Protein AF-A0A4Q2YEX8-F1 (afdb_monomer_lite)

Sequence (86 aa):
MAMLRNLSGALLVFFLFPVTLWTVGAIWFDGPLPGVGNGLLAVFWVILLAFAITRSKKLRLRFAGWLLMFLAVLVPWLFKKPGLID

pLDDT: mean 84.71, std 11.2, range [45.5, 95.5]

Secondary structure (DSSP, 8-state):
-HHHHHHHHHHHHHHHHHHHHHHHHHHHHH-SSTTHHHHHHHHHHHHHHHHHHHH-SSHHHHHHHHHHHHHHHHHHHHTS-S----

Foldseek 3Di:
DVVVVVVVVVVVCVVLVVLLVVLLVCLQPVNPDPDVVSVVVSVVLVVQLCVQLVVDPDPVSNVVSSVVSSCVRVVVVVVPDPDPPD

Radius of gyration: 15.21 Å; chains: 1; bounding box: 33×23×45 Å

Structure (mmCIF, N/CA/C/O backbone):
data_AF-A0A4Q2YEX8-F1
#
_entry.id   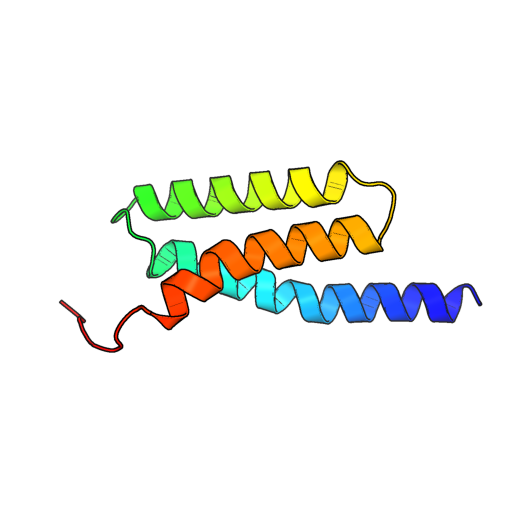AF-A0A4Q2YEX8-F1
#
loop_
_atom_site.group_PDB
_atom_site.id
_atom_site.type_symbol
_atom_site.label_atom_id
_atom_site.label_alt_id
_atom_site.label_comp_id
_atom_site.label_asym_id
_atom_site.label_entity_id
_atom_site.label_seq_id
_atom_site.pdbx_PDB_ins_code
_atom_site.Cartn_x
_atom_site.Cartn_y
_atom_site.Cartn_z
_atom_site.occupancy
_atom_site.B_iso_or_equiv
_atom_site.auth_seq_id
_atom_site.auth_comp_id
_atom_site.auth_asym_id
_atom_site.auth_atom_id
_atom_site.pdbx_PDB_model_num
ATOM 1 N N . MET A 1 1 ? -14.521 -8.271 26.525 1.00 59.53 1 MET A N 1
ATOM 2 C CA . MET A 1 1 ? -14.646 -7.953 25.076 1.00 59.53 1 MET A CA 1
ATOM 3 C C . MET A 1 1 ? -13.612 -6.946 24.550 1.00 59.53 1 MET A C 1
ATOM 5 O O . MET A 1 1 ? -13.234 -7.071 23.392 1.00 59.53 1 MET A O 1
ATOM 9 N N . ALA A 1 2 ? -13.109 -5.985 25.343 1.00 62.59 2 ALA A N 1
ATOM 10 C CA . ALA A 1 2 ? -12.116 -5.002 24.871 1.00 62.59 2 ALA A CA 1
ATOM 11 C C . ALA A 1 2 ? -10.762 -5.619 24.445 1.00 62.59 2 ALA A C 1
ATOM 13 O O . ALA A 1 2 ? -10.230 -5.264 23.397 1.00 62.59 2 ALA A O 1
ATOM 14 N N . MET A 1 3 ? -10.251 -6.598 25.201 1.00 72.44 3 MET A N 1
ATOM 15 C CA . MET A 1 3 ? -8.986 -7.288 24.900 1.00 72.44 3 MET A CA 1
ATOM 16 C C . MET A 1 3 ? -9.032 -8.063 23.573 1.00 72.44 3 MET A C 1
ATOM 18 O O . MET A 1 3 ? -8.120 -7.940 22.764 1.00 72.44 3 MET A O 1
ATOM 22 N N . LEU A 1 4 ? -10.137 -8.771 23.299 1.00 70.75 4 LEU A N 1
ATOM 23 C CA . LEU A 1 4 ? -10.345 -9.507 22.043 1.00 70.75 4 LEU A CA 1
ATOM 24 C C . LEU A 1 4 ? -10.353 -8.567 20.823 1.00 70.75 4 LEU A C 1
ATOM 26 O O . LEU A 1 4 ? -9.785 -8.877 19.778 1.00 70.75 4 LEU A O 1
ATOM 30 N N . ARG A 1 5 ? -10.952 -7.377 20.977 1.00 69.00 5 ARG A N 1
ATOM 31 C CA . ARG A 1 5 ? -10.988 -6.344 19.935 1.00 69.00 5 ARG A CA 1
ATOM 32 C C . ARG A 1 5 ? -9.594 -5.772 19.655 1.00 69.00 5 ARG A C 1
ATOM 34 O O . ARG A 1 5 ? -9.234 -5.609 18.493 1.00 69.00 5 ARG A O 1
ATOM 41 N N . ASN A 1 6 ? -8.794 -5.531 20.693 1.00 74.94 6 ASN A N 1
ATOM 42 C CA . ASN A 1 6 ? -7.419 -5.045 20.546 1.00 74.94 6 ASN A CA 1
ATOM 43 C C . ASN A 1 6 ? -6.505 -6.097 19.901 1.00 74.94 6 ASN A C 1
ATOM 45 O O . ASN A 1 6 ? -5.723 -5.758 19.016 1.00 74.94 6 ASN A O 1
ATOM 49 N N . LEU A 1 7 ? -6.669 -7.370 20.272 1.00 78.88 7 LEU A N 1
ATOM 50 C CA . LEU A 1 7 ? -5.930 -8.484 19.676 1.00 78.88 7 LEU A CA 1
ATOM 51 C C . LEU A 1 7 ? -6.237 -8.619 18.178 1.00 78.88 7 LEU A C 1
ATOM 53 O O . LEU A 1 7 ? -5.328 -8.727 17.363 1.00 78.88 7 LEU A O 1
ATOM 57 N N . SER A 1 8 ? -7.521 -8.533 17.808 1.00 76.00 8 SER A N 1
ATOM 58 C CA . SER A 1 8 ? -7.945 -8.585 16.405 1.00 76.00 8 SER A CA 1
ATOM 59 C C . SER A 1 8 ? -7.390 -7.421 15.578 1.00 76.00 8 SER A C 1
ATOM 61 O O . SER A 1 8 ? -6.988 -7.620 14.437 1.00 76.00 8 SER A O 1
ATOM 63 N N . GLY A 1 9 ? -7.299 -6.220 16.161 1.00 75.69 9 GLY A N 1
ATOM 64 C CA . GLY A 1 9 ? -6.671 -5.067 15.518 1.00 75.69 9 GLY A CA 1
ATOM 65 C C . GLY A 1 9 ? -5.165 -5.246 15.327 1.00 75.69 9 GLY A C 1
ATOM 66 O O . GLY A 1 9 ? -4.661 -4.986 14.239 1.00 75.69 9 GLY A O 1
ATOM 67 N N . ALA A 1 10 ? -4.458 -5.729 16.351 1.00 79.00 10 ALA A N 1
ATOM 68 C CA . ALA A 1 10 ? -3.017 -5.969 16.289 1.00 79.00 10 ALA A CA 1
ATOM 69 C C . ALA A 1 10 ? -2.655 -7.050 15.262 1.00 79.00 10 ALA A C 1
ATOM 71 O O . ALA A 1 10 ? -1.753 -6.842 14.458 1.00 79.00 10 ALA A O 1
ATOM 72 N N . LEU A 1 11 ? -3.402 -8.159 15.232 1.00 81.50 11 LEU A N 1
ATOM 73 C CA . LEU A 1 11 ? -3.233 -9.209 14.226 1.00 81.50 11 LEU A CA 1
ATOM 74 C C . LEU A 1 11 ? -3.481 -8.671 12.817 1.00 81.50 11 LEU A C 1
ATOM 76 O O . LEU A 1 11 ? -2.701 -8.924 11.908 1.00 81.50 11 LEU A O 1
ATOM 80 N N . LEU A 1 12 ? -4.537 -7.880 12.638 1.00 82.38 12 LEU A N 1
ATOM 81 C CA . LEU A 1 12 ? -4.856 -7.295 11.342 1.00 82.38 12 LEU A CA 1
ATOM 82 C C . LEU A 1 12 ? -3.740 -6.349 10.873 1.00 82.38 12 LEU A C 1
ATOM 84 O O . LEU A 1 12 ? -3.315 -6.445 9.729 1.00 82.38 12 LEU A O 1
ATOM 88 N N . VAL A 1 13 ? -3.191 -5.503 11.749 1.00 82.69 13 VAL A N 1
ATOM 89 C CA . VAL A 1 13 ? -2.017 -4.671 11.424 1.00 82.69 13 VAL A CA 1
ATOM 90 C C . VAL A 1 13 ? -0.795 -5.532 11.101 1.00 82.69 13 VAL A C 1
ATOM 92 O O . VAL A 1 13 ? -0.127 -5.273 10.104 1.00 82.69 13 VAL A O 1
ATOM 95 N N . PHE A 1 14 ? -0.536 -6.574 11.892 1.00 83.00 14 PHE A N 1
ATOM 96 C CA . PHE A 1 14 ? 0.580 -7.496 11.689 1.00 83.00 14 PHE A CA 1
ATOM 97 C C . PHE A 1 14 ? 0.537 -8.180 10.317 1.00 83.00 14 PHE A C 1
ATOM 99 O O . PHE A 1 14 ? 1.578 -8.333 9.692 1.00 83.00 14 PHE A O 1
ATOM 106 N N . PHE A 1 15 ? -0.650 -8.533 9.813 1.00 84.75 15 PHE A N 1
ATOM 107 C CA . PHE A 1 15 ? -0.809 -9.109 8.473 1.00 84.75 15 PHE A CA 1
ATOM 108 C C . PHE A 1 15 ? -0.825 -8.063 7.352 1.00 84.75 15 PHE A C 1
ATOM 110 O O . PHE A 1 15 ? -0.268 -8.303 6.284 1.00 84.75 15 PHE A O 1
ATOM 117 N N . LEU A 1 16 ? -1.442 -6.898 7.564 1.00 87.81 16 LEU A N 1
ATOM 118 C CA . LEU A 1 16 ? -1.532 -5.864 6.526 1.00 87.81 16 LEU A CA 1
ATOM 119 C C . LEU A 1 16 ? -0.201 -5.154 6.275 1.00 87.81 16 LEU A C 1
ATOM 121 O O . LEU A 1 16 ? 0.070 -4.726 5.152 1.00 87.81 16 LEU A O 1
ATOM 125 N N . PHE A 1 17 ? 0.625 -5.014 7.307 1.00 89.31 17 PHE A N 1
ATOM 126 C CA . PHE A 1 17 ? 1.917 -4.349 7.216 1.00 89.31 17 PHE A CA 1
ATOM 127 C C . PHE A 1 17 ? 2.868 -4.991 6.187 1.00 89.31 17 PHE A C 1
ATOM 129 O O . PHE A 1 17 ? 3.281 -4.277 5.270 1.00 89.31 17 PHE A O 1
ATOM 136 N N . PRO A 1 18 ? 3.174 -6.305 6.236 1.00 91.69 18 PRO A N 1
ATOM 137 C CA . PRO A 1 18 ? 4.053 -6.936 5.253 1.00 91.69 18 PRO A CA 1
ATOM 138 C C . PRO A 1 18 ? 3.487 -6.866 3.833 1.00 91.69 18 PRO A C 1
ATOM 140 O O . PRO A 1 18 ? 4.243 -6.645 2.893 1.00 91.69 18 PRO A O 1
ATOM 143 N N . VAL A 1 19 ? 2.164 -6.968 3.658 1.00 92.88 19 VAL A N 1
ATOM 144 C CA . 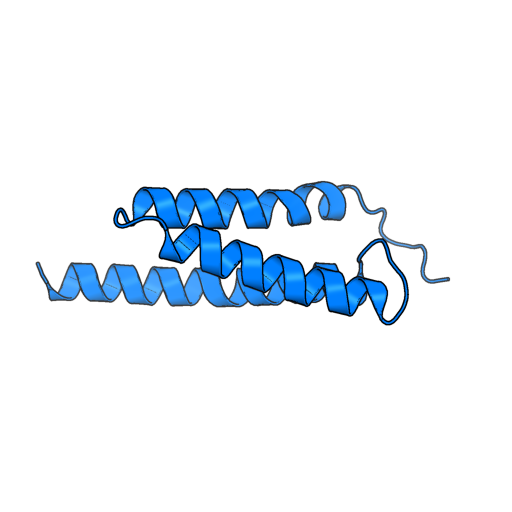VAL A 1 19 ? 1.552 -6.830 2.327 1.00 92.88 19 VAL A CA 1
ATOM 145 C C . VAL A 1 19 ? 1.675 -5.396 1.804 1.00 92.88 19 VAL A C 1
ATOM 147 O O . VAL A 1 19 ? 1.957 -5.183 0.627 1.00 92.88 19 VAL A O 1
ATOM 150 N N . 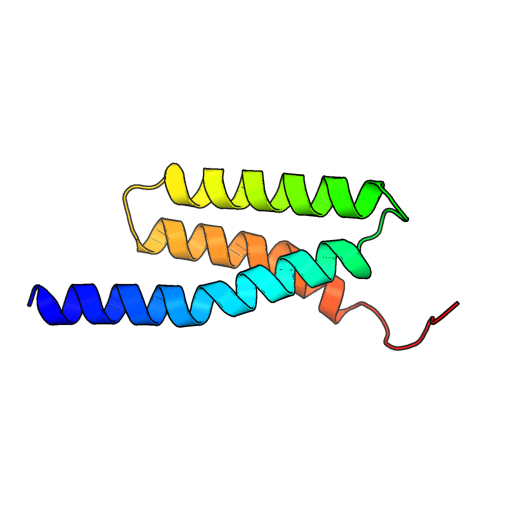THR A 1 20 ? 1.539 -4.398 2.678 1.00 93.62 20 THR A N 1
ATOM 151 C CA . THR A 1 20 ? 1.754 -2.989 2.315 1.00 93.62 20 THR A CA 1
ATOM 152 C C . THR A 1 20 ? 3.204 -2.753 1.895 1.00 93.62 20 THR A C 1
ATOM 154 O O . THR A 1 20 ? 3.439 -2.138 0.859 1.00 93.62 20 THR A O 1
ATOM 157 N N . LEU A 1 21 ? 4.174 -3.293 2.643 1.00 93.25 21 LEU A N 1
ATOM 158 C CA . LEU A 1 21 ? 5.592 -3.218 2.282 1.00 93.25 21 LEU A CA 1
ATOM 159 C C . LEU A 1 21 ? 5.878 -3.886 0.937 1.00 93.25 21 LEU A C 1
ATOM 161 O O . LEU A 1 21 ? 6.556 -3.296 0.098 1.00 93.25 21 LEU A O 1
ATOM 165 N N . TRP A 1 22 ? 5.325 -5.078 0.710 1.00 94.69 22 TRP A N 1
ATOM 166 C CA . TRP A 1 22 ? 5.452 -5.766 -0.571 1.00 94.69 22 TRP A CA 1
ATOM 167 C C . TRP A 1 22 ? 4.893 -4.922 -1.718 1.00 94.69 22 TRP A C 1
ATOM 169 O O . TRP A 1 22 ? 5.543 -4.774 -2.744 1.00 94.69 22 TRP A O 1
ATOM 179 N N . THR A 1 23 ? 3.729 -4.300 -1.518 1.00 93.94 23 THR A N 1
ATOM 180 C CA . THR A 1 23 ? 3.077 -3.458 -2.531 1.00 93.94 23 THR A CA 1
ATOM 181 C C . THR A 1 23 ? 3.930 -2.246 -2.887 1.00 93.94 23 THR A C 1
ATOM 183 O O . THR A 1 23 ? 4.116 -1.940 -4.060 1.00 93.94 23 THR A O 1
ATOM 186 N N . VAL A 1 24 ? 4.500 -1.580 -1.881 1.00 93.88 24 VAL A N 1
ATOM 187 C CA . VAL A 1 24 ? 5.428 -0.460 -2.088 1.00 93.88 24 VAL A CA 1
ATOM 188 C C . VAL A 1 24 ? 6.670 -0.920 -2.851 1.00 93.88 24 VAL A C 1
ATOM 190 O O . VAL A 1 24 ? 7.077 -0.252 -3.798 1.00 93.88 24 VAL A O 1
ATOM 193 N N . GLY A 1 25 ? 7.236 -2.075 -2.488 1.00 90.69 25 GLY A N 1
ATOM 194 C CA . GLY A 1 25 ? 8.360 -2.678 -3.206 1.00 90.69 25 GLY A CA 1
ATOM 195 C C . GLY A 1 25 ? 8.026 -2.985 -4.667 1.00 90.69 25 GLY A C 1
ATOM 196 O O . GLY A 1 25 ? 8.782 -2.603 -5.554 1.00 90.69 25 GLY A O 1
ATOM 197 N N . ALA A 1 26 ? 6.865 -3.588 -4.930 1.00 91.12 26 ALA A N 1
ATOM 198 C CA . ALA A 1 26 ? 6.395 -3.874 -6.282 1.00 91.12 26 ALA A CA 1
ATOM 199 C C . ALA A 1 26 ? 6.264 -2.591 -7.120 1.00 91.12 26 ALA A C 1
ATOM 201 O O . ALA A 1 26 ? 6.682 -2.557 -8.269 1.00 91.12 26 ALA A O 1
ATOM 202 N N . ILE A 1 27 ? 5.760 -1.493 -6.556 1.00 92.56 27 ILE A N 1
ATOM 203 C CA . ILE A 1 27 ? 5.695 -0.221 -7.292 1.00 92.56 27 ILE A CA 1
ATOM 204 C C . ILE A 1 27 ? 7.097 0.352 -7.535 1.00 92.56 27 ILE A C 1
ATOM 206 O O . ILE A 1 27 ? 7.386 0.818 -8.634 1.00 92.56 27 ILE A O 1
ATOM 210 N N . TRP A 1 28 ? 7.970 0.315 -6.526 1.00 91.50 28 TRP A N 1
ATOM 211 C CA . TRP A 1 28 ? 9.312 0.891 -6.603 1.00 91.50 28 TRP A CA 1
ATOM 212 C C . TRP A 1 28 ? 10.204 0.173 -7.625 1.00 91.50 28 TRP A C 1
ATOM 214 O O . TRP A 1 28 ? 10.843 0.818 -8.456 1.00 91.50 28 TRP A O 1
ATOM 224 N N . PHE A 1 29 ? 10.247 -1.158 -7.570 1.00 88.69 29 PHE A N 1
ATOM 225 C CA . PHE A 1 29 ? 11.139 -1.967 -8.401 1.00 88.69 29 PHE A CA 1
ATOM 226 C C . PHE A 1 29 ? 10.507 -2.370 -9.733 1.00 88.69 29 PHE A C 1
ATOM 228 O O . PHE A 1 29 ? 11.197 -2.392 -10.747 1.00 88.69 29 PHE A O 1
ATOM 235 N N . ASP A 1 30 ? 9.202 -2.650 -9.750 1.00 87.12 30 ASP A N 1
ATOM 236 C CA . ASP A 1 30 ? 8.516 -3.221 -10.911 1.00 87.12 30 ASP A CA 1
ATOM 237 C C . ASP A 1 30 ? 7.551 -2.257 -11.610 1.00 87.12 30 ASP A C 1
ATOM 239 O O . ASP A 1 30 ? 6.896 -2.666 -12.575 1.00 87.12 30 ASP A O 1
ATOM 243 N N . GLY A 1 31 ? 7.445 -1.011 -11.145 1.00 85.00 31 GLY A N 1
ATOM 244 C CA . GLY A 1 31 ? 6.524 -0.028 -11.699 1.00 85.00 31 GLY A CA 1
ATOM 245 C C . GLY A 1 31 ? 6.849 0.377 -13.148 1.00 85.00 31 GLY A C 1
ATOM 246 O O . GLY A 1 31 ? 7.976 0.201 -13.621 1.00 85.00 31 GLY A O 1
ATOM 247 N N . PRO A 1 32 ? 5.866 0.944 -13.867 1.00 85.75 32 PRO A N 1
ATOM 248 C CA . PRO A 1 32 ? 5.976 1.244 -15.295 1.00 85.75 32 PRO A CA 1
ATOM 249 C C . PRO A 1 32 ? 6.833 2.478 -15.628 1.00 85.75 32 PRO A C 1
ATOM 251 O O . PRO A 1 32 ? 7.056 2.749 -16.806 1.00 85.75 32 PRO A O 1
ATOM 254 N N . LEU A 1 33 ? 7.276 3.258 -14.634 1.00 87.38 33 LEU A N 1
ATOM 255 C CA . LEU A 1 33 ? 8.010 4.510 -14.836 1.00 87.38 33 LEU A CA 1
ATOM 256 C C . LEU A 1 33 ? 9.459 4.385 -14.327 1.00 87.38 33 LEU A C 1
ATOM 258 O O . LEU A 1 33 ? 9.695 4.494 -13.125 1.00 87.38 33 LEU A O 1
ATOM 262 N N . PRO A 1 34 ? 10.464 4.215 -15.199 1.00 83.88 34 PRO A N 1
ATOM 263 C CA . PRO A 1 34 ? 11.829 3.938 -14.760 1.00 83.88 34 PRO A CA 1
ATOM 264 C C . PRO A 1 34 ? 12.435 5.051 -13.884 1.00 83.88 34 PRO A C 1
ATOM 266 O O . PRO A 1 34 ? 12.097 6.235 -13.988 1.00 83.88 34 PRO A O 1
ATOM 269 N N . GLY A 1 35 ? 13.370 4.659 -13.013 1.00 84.69 35 GLY A N 1
ATOM 270 C CA . GLY A 1 35 ? 14.122 5.567 -12.146 1.00 84.69 35 GLY A CA 1
ATOM 271 C C . GLY A 1 35 ? 13.246 6.288 -11.117 1.00 84.69 35 GLY A C 1
ATOM 272 O O . GLY A 1 35 ? 12.541 5.665 -10.326 1.00 84.69 35 GLY A O 1
ATOM 273 N N . VAL A 1 36 ? 13.302 7.624 -11.116 1.00 89.69 36 VAL A N 1
ATOM 274 C CA . VAL A 1 36 ? 12.598 8.476 -10.136 1.00 89.69 36 VAL A CA 1
ATOM 275 C C . VAL A 1 36 ? 11.071 8.360 -10.256 1.00 89.69 36 VAL A C 1
ATOM 277 O O . VAL A 1 36 ? 10.362 8.560 -9.270 1.00 89.69 36 VAL A O 1
ATOM 280 N N . GLY A 1 37 ? 10.549 7.992 -11.432 1.00 89.75 37 GLY A N 1
ATOM 281 C CA . GLY A 1 37 ? 9.109 7.872 -11.673 1.00 89.75 37 GLY A CA 1
ATOM 282 C C . GLY A 1 37 ? 8.428 6.827 -10.783 1.00 89.75 37 GLY A C 1
ATOM 283 O O . GLY A 1 37 ? 7.413 7.128 -10.154 1.00 89.75 37 GLY A O 1
ATOM 284 N N . ASN A 1 38 ? 9.016 5.636 -10.652 1.00 92.19 38 ASN A N 1
ATOM 285 C CA . ASN A 1 38 ? 8.525 4.580 -9.763 1.00 92.19 38 ASN A CA 1
ATOM 286 C C . ASN A 1 38 ? 8.580 4.997 -8.293 1.00 92.19 38 ASN A C 1
ATOM 288 O O . ASN A 1 38 ? 7.665 4.692 -7.528 1.00 92.19 38 ASN A O 1
ATOM 292 N N . GLY A 1 39 ? 9.606 5.760 -7.907 1.00 91.44 39 GLY A N 1
ATOM 293 C CA . GLY A 1 39 ? 9.694 6.320 -6.563 1.00 91.44 39 GLY A CA 1
ATOM 294 C C . GLY A 1 39 ? 8.555 7.291 -6.256 1.00 91.44 39 GLY A C 1
ATOM 295 O O . GLY A 1 39 ? 7.911 7.183 -5.211 1.00 91.44 39 GLY A O 1
ATOM 296 N N . LEU A 1 40 ? 8.238 8.190 -7.192 1.00 94.00 40 LEU A N 1
ATOM 297 C CA . LEU A 1 40 ? 7.101 9.105 -7.063 1.00 94.00 40 LEU A CA 1
ATOM 298 C C . LEU A 1 40 ? 5.763 8.357 -7.030 1.00 94.00 40 LEU A C 1
ATOM 300 O O . LEU A 1 40 ? 4.901 8.702 -6.223 1.00 94.00 40 LEU A O 1
ATOM 304 N N . LEU A 1 41 ? 5.599 7.312 -7.847 1.00 93.06 41 LEU A N 1
ATOM 305 C CA . LEU A 1 41 ? 4.408 6.458 -7.824 1.00 93.06 41 LEU A CA 1
ATOM 306 C C . LEU A 1 41 ? 4.240 5.737 -6.486 1.00 93.06 41 LEU A C 1
ATOM 308 O O . LEU A 1 41 ? 3.130 5.697 -5.958 1.00 93.06 41 LEU A O 1
ATOM 312 N N . ALA A 1 42 ? 5.320 5.201 -5.915 1.00 93.12 42 ALA A N 1
ATOM 313 C CA . ALA A 1 42 ? 5.281 4.523 -4.624 1.00 93.12 42 ALA A CA 1
ATOM 314 C C . ALA A 1 42 ? 4.862 5.489 -3.505 1.00 93.12 42 ALA A C 1
ATOM 316 O O . ALA A 1 42 ? 3.966 5.178 -2.718 1.00 93.12 42 ALA A O 1
ATOM 317 N N . VAL A 1 43 ? 5.442 6.694 -3.473 1.00 95.06 43 VAL A N 1
ATOM 318 C CA . VAL A 1 43 ? 5.067 7.745 -2.512 1.00 95.06 43 VAL A CA 1
ATOM 319 C C . VAL A 1 43 ? 3.611 8.167 -2.703 1.00 95.06 43 VAL A C 1
ATOM 321 O O . VAL A 1 43 ? 2.852 8.229 -1.735 1.00 95.06 43 VAL A O 1
ATOM 324 N N . PHE A 1 44 ? 3.195 8.415 -3.945 1.00 94.88 44 PHE A N 1
ATOM 325 C CA . PHE A 1 44 ? 1.821 8.786 -4.266 1.00 94.88 44 PHE A CA 1
ATOM 326 C C . PHE A 1 44 ? 0.821 7.711 -3.823 1.00 94.88 44 PHE A C 1
ATOM 328 O O . PHE A 1 44 ? -0.194 8.028 -3.201 1.00 94.88 44 PHE A O 1
ATOM 335 N N . TRP A 1 45 ? 1.132 6.436 -4.061 1.00 95.31 45 TRP A N 1
ATOM 336 C CA . TRP A 1 45 ? 0.308 5.316 -3.616 1.00 95.31 45 TRP A CA 1
ATOM 337 C C . TRP A 1 45 ? 0.188 5.260 -2.086 1.00 95.31 45 TRP A C 1
ATOM 339 O O . TRP A 1 45 ? -0.917 5.099 -1.569 1.00 95.31 45 TRP A O 1
ATOM 349 N N . VAL A 1 46 ? 1.282 5.473 -1.342 1.00 94.00 46 VAL A N 1
ATOM 350 C CA . VAL A 1 46 ? 1.252 5.529 0.133 1.00 94.00 46 VAL A CA 1
ATOM 351 C C . VAL A 1 46 ? 0.364 6.672 0.630 1.00 94.00 46 VAL A C 1
ATOM 353 O O . VAL A 1 46 ? -0.427 6.477 1.556 1.00 94.00 46 VAL A O 1
ATOM 356 N N . ILE A 1 47 ? 0.441 7.848 -0.000 1.00 95.50 47 ILE A N 1
ATOM 357 C CA . ILE A 1 47 ? -0.417 8.996 0.330 1.00 95.50 47 ILE A CA 1
ATOM 358 C C . ILE A 1 47 ? -1.892 8.649 0.089 1.00 95.50 47 ILE A C 1
ATOM 360 O O . ILE A 1 47 ? -2.732 8.896 0.959 1.00 95.50 47 ILE A O 1
ATOM 364 N N . LEU A 1 48 ? -2.218 8.034 -1.054 1.00 93.31 48 LEU A N 1
ATOM 365 C CA . LEU A 1 48 ? -3.581 7.594 -1.363 1.00 93.31 48 LEU A CA 1
ATOM 366 C C . LEU A 1 48 ? -4.091 6.552 -0.369 1.00 93.31 48 LEU A C 1
ATOM 368 O O . LEU A 1 48 ? -5.233 6.645 0.085 1.00 93.31 48 LEU A O 1
ATOM 372 N N . LEU A 1 49 ? -3.250 5.588 0.006 1.00 92.06 49 LEU A N 1
ATOM 373 C CA . LEU A 1 49 ? -3.598 4.579 0.995 1.00 92.06 49 LEU A CA 1
ATOM 374 C C . LEU A 1 49 ? -3.904 5.223 2.352 1.00 92.06 49 LEU A C 1
ATOM 376 O O . LEU A 1 49 ? -4.942 4.940 2.959 1.00 92.06 49 LEU A O 1
ATOM 380 N N . ALA A 1 50 ? -3.029 6.118 2.816 1.00 90.69 50 ALA A N 1
ATOM 381 C CA . ALA A 1 50 ? -3.223 6.850 4.061 1.00 90.69 50 ALA A CA 1
ATOM 382 C C . ALA A 1 50 ? -4.525 7.662 4.023 1.00 90.69 50 ALA A C 1
ATOM 384 O O . ALA A 1 50 ? -5.320 7.606 4.965 1.00 90.69 50 ALA A O 1
ATOM 385 N N . PHE A 1 51 ? -4.801 8.353 2.917 1.00 91.38 51 PHE A N 1
ATOM 386 C CA . PHE A 1 51 ? -6.045 9.092 2.716 1.00 91.38 51 PHE A CA 1
ATOM 387 C C . PHE A 1 51 ? -7.284 8.178 2.753 1.00 91.38 51 PHE A C 1
ATOM 389 O O . PHE A 1 51 ? -8.255 8.467 3.457 1.00 91.38 51 PHE A O 1
ATOM 396 N N . ALA A 1 52 ? -7.250 7.034 2.063 1.00 86.00 52 ALA A N 1
ATOM 397 C CA . ALA A 1 52 ? -8.357 6.077 2.019 1.00 86.00 52 ALA A CA 1
ATOM 398 C C . ALA A 1 52 ? -8.687 5.499 3.408 1.00 86.00 52 ALA A C 1
ATOM 400 O O . ALA A 1 52 ? -9.859 5.380 3.786 1.00 86.00 52 ALA A O 1
ATOM 401 N N . ILE A 1 53 ? -7.659 5.183 4.199 1.00 84.44 53 ILE A N 1
ATOM 402 C CA . ILE A 1 53 ? -7.808 4.624 5.548 1.00 84.44 53 ILE A CA 1
ATOM 403 C C . ILE A 1 53 ? -8.257 5.698 6.551 1.00 84.44 53 ILE A C 1
ATOM 405 O O . ILE A 1 53 ? -9.100 5.425 7.411 1.00 84.44 53 ILE A O 1
ATOM 409 N N . THR A 1 54 ? -7.739 6.925 6.454 1.00 86.31 54 THR A N 1
ATOM 410 C CA . THR A 1 54 ? -8.052 8.009 7.405 1.00 86.31 54 THR A CA 1
ATOM 411 C C . THR A 1 54 ? -9.445 8.601 7.205 1.00 86.31 54 THR A C 1
ATOM 413 O O . THR A 1 54 ? -10.099 8.949 8.190 1.00 86.31 54 THR A O 1
ATOM 416 N N . ARG A 1 55 ? -9.964 8.639 5.970 1.00 86.56 55 ARG A N 1
ATOM 417 C CA . ARG A 1 55 ? -11.291 9.206 5.663 1.00 86.56 55 ARG A CA 1
ATOM 418 C C . ARG A 1 55 ? -12.451 8.438 6.304 1.00 86.56 55 ARG A C 1
ATOM 420 O O . ARG A 1 55 ? -13.496 9.012 6.609 1.00 86.56 55 ARG A O 1
ATOM 427 N N . SER A 1 56 ? -12.294 7.133 6.514 1.00 82.38 56 SER A N 1
ATOM 428 C CA . SER A 1 56 ? -13.368 6.271 7.011 1.00 82.38 56 SER A CA 1
ATOM 429 C C . SER A 1 56 ? -13.291 6.070 8.524 1.00 82.38 56 SER A C 1
ATOM 431 O O . SER A 1 56 ? -12.249 5.702 9.058 1.00 82.38 56 SER A O 1
ATOM 433 N N . LYS A 1 57 ? -14.416 6.217 9.239 1.00 80.06 57 LYS A N 1
ATOM 434 C CA . LYS A 1 57 ? -14.515 5.868 10.676 1.00 80.06 57 LYS A CA 1
ATOM 435 C C . LYS A 1 57 ? -14.810 4.379 10.919 1.00 80.06 57 LYS A C 1
ATOM 437 O O . LYS A 1 57 ? -14.565 3.870 12.007 1.00 80.06 57 LYS A O 1
ATOM 4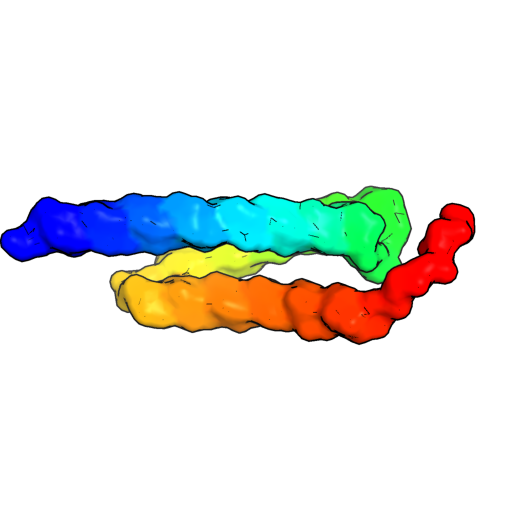42 N N . LYS A 1 58 ? -15.329 3.667 9.910 1.00 84.25 58 LYS A N 1
ATOM 443 C CA . LYS A 1 58 ? -15.686 2.241 9.999 1.00 84.25 58 LYS A CA 1
ATOM 444 C C . LYS A 1 58 ? -14.506 1.360 9.584 1.00 84.25 58 LYS A C 1
ATOM 446 O O . LYS A 1 58 ? -14.033 1.474 8.456 1.00 84.25 58 LYS A O 1
ATOM 451 N N . LEU A 1 59 ? -14.102 0.423 10.447 1.00 81.56 59 LEU A N 1
ATOM 452 C CA . LEU A 1 59 ? -12.988 -0.506 10.191 1.00 81.56 59 LEU A CA 1
ATOM 453 C C . LEU A 1 59 ? -13.161 -1.302 8.885 1.00 81.56 59 LEU A C 1
ATOM 4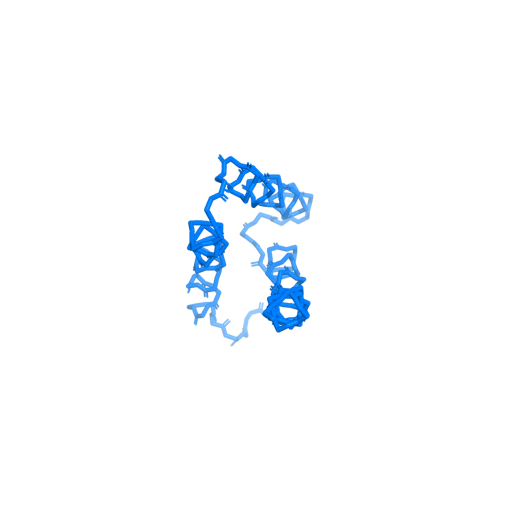55 O O . LEU A 1 59 ? -12.217 -1.418 8.114 1.00 81.56 59 LEU A O 1
ATOM 459 N N . ARG A 1 60 ? -14.381 -1.782 8.597 1.00 82.75 60 ARG A N 1
ATOM 460 C CA . ARG A 1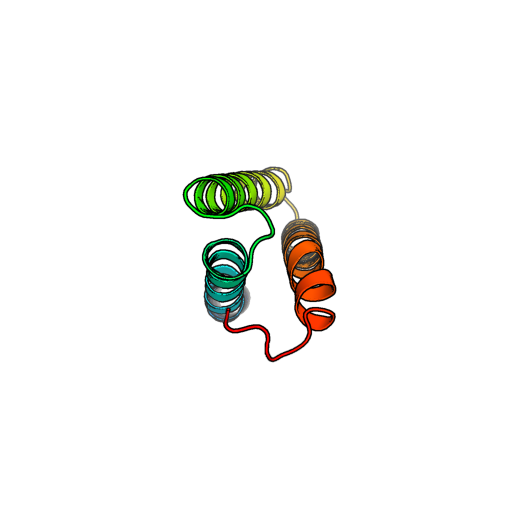 60 ? -14.684 -2.527 7.360 1.00 82.75 60 ARG A CA 1
ATOM 461 C C . ARG A 1 60 ? -14.402 -1.716 6.093 1.00 82.75 60 ARG A C 1
ATOM 463 O O . ARG A 1 60 ? -13.873 -2.258 5.134 1.00 82.75 60 ARG A O 1
ATOM 470 N N . LEU A 1 61 ? -14.719 -0.419 6.105 1.00 85.94 61 LEU A N 1
ATOM 471 C CA . LEU A 1 61 ? -14.467 0.467 4.963 1.00 85.94 61 LEU A CA 1
ATOM 472 C C . LEU A 1 61 ? -12.976 0.778 4.806 1.00 85.94 61 LEU A C 1
ATOM 474 O O . LEU A 1 61 ? -12.494 0.855 3.684 1.00 85.94 61 LEU A O 1
ATOM 478 N N . ARG A 1 62 ? -12.232 0.893 5.916 1.00 85.69 62 ARG A N 1
ATOM 479 C CA . ARG A 1 62 ? -10.764 1.026 5.882 1.00 85.69 62 ARG A CA 1
ATOM 480 C C . ARG A 1 62 ? -10.111 -0.192 5.243 1.00 85.69 62 ARG A C 1
ATOM 482 O O . ARG A 1 62 ? -9.272 -0.040 4.366 1.00 85.69 62 ARG A O 1
ATOM 489 N N . PHE A 1 63 ? -10.531 -1.383 5.666 1.00 87.19 63 PHE A N 1
ATOM 490 C CA . PHE A 1 63 ? -10.032 -2.638 5.116 1.00 87.19 63 PHE A CA 1
ATOM 491 C C . PHE A 1 63 ? -10.390 -2.789 3.635 1.00 87.19 63 PHE A C 1
ATOM 493 O O . PHE A 1 63 ? -9.527 -3.131 2.840 1.00 87.19 63 PHE A O 1
ATOM 500 N N . ALA A 1 64 ? -11.627 -2.464 3.244 1.00 89.44 64 ALA A N 1
ATOM 501 C CA . ALA A 1 64 ? -12.033 -2.474 1.840 1.00 89.44 64 ALA A CA 1
ATOM 502 C C . ALA A 1 64 ? -11.213 -1.483 0.994 1.00 89.44 64 ALA A C 1
ATOM 504 O O . ALA A 1 64 ? -10.765 -1.838 -0.090 1.00 89.44 64 ALA A O 1
ATOM 505 N N . GLY A 1 65 ? -10.967 -0.268 1.498 1.00 89.38 65 GLY A N 1
ATOM 506 C CA . GLY A 1 65 ? -10.120 0.720 0.825 1.00 89.38 65 GLY A CA 1
ATOM 507 C C . GLY A 1 65 ? -8.675 0.243 0.666 1.00 89.38 65 GLY A C 1
ATOM 508 O O . GLY A 1 65 ? -8.115 0.348 -0.421 1.00 89.38 65 GLY A O 1
ATOM 509 N N . TRP A 1 66 ? -8.098 -0.342 1.719 1.00 93.00 66 TRP A N 1
ATOM 510 C CA . TRP A 1 66 ? -6.772 -0.960 1.663 1.00 93.00 66 TRP A CA 1
ATOM 511 C C . TRP A 1 66 ? -6.727 -2.105 0.640 1.00 93.00 66 TRP A C 1
ATOM 513 O O . TRP A 1 66 ? -5.829 -2.145 -0.195 1.00 93.00 66 TRP A O 1
ATOM 523 N N . LEU A 1 67 ? -7.731 -2.989 0.647 1.00 92.06 67 LEU A N 1
ATOM 524 C CA . LEU A 1 67 ? -7.812 -4.132 -0.263 1.00 92.06 67 LEU A CA 1
ATOM 525 C C . LEU A 1 67 ? -7.907 -3.684 -1.724 1.00 92.06 67 LEU A C 1
ATOM 527 O O . LEU A 1 67 ? -7.216 -4.233 -2.574 1.00 92.06 67 LEU A O 1
ATOM 531 N N . LEU A 1 68 ? -8.721 -2.669 -2.019 1.00 92.75 68 LEU A N 1
ATOM 532 C CA . LEU A 1 68 ? -8.824 -2.101 -3.365 1.00 92.75 68 LEU A CA 1
ATOM 533 C C . LEU A 1 68 ? -7.488 -1.517 -3.839 1.00 92.75 68 LEU A C 1
ATOM 535 O O . LEU A 1 68 ? -7.085 -1.760 -4.974 1.00 92.75 68 LEU A O 1
ATOM 539 N N . MET A 1 69 ? -6.783 -0.788 -2.969 1.00 93.00 69 MET A N 1
ATOM 540 C CA . MET A 1 69 ? -5.466 -0.221 -3.282 1.00 93.00 69 MET A CA 1
ATOM 541 C C . MET A 1 69 ? -4.412 -1.305 -3.521 1.00 93.00 69 MET A C 1
ATOM 543 O O . MET A 1 69 ? -3.584 -1.162 -4.418 1.00 93.00 69 MET A O 1
ATOM 547 N N . PHE A 1 70 ? -4.460 -2.394 -2.752 1.00 93.06 70 PHE A N 1
ATOM 548 C CA . PHE A 1 70 ? -3.604 -3.557 -2.960 1.00 93.06 70 PHE A CA 1
ATOM 549 C C . PHE A 1 70 ? -3.896 -4.244 -4.299 1.00 93.06 70 PHE A C 1
ATOM 551 O O . PHE A 1 70 ? -2.979 -4.484 -5.080 1.00 93.06 70 PHE A O 1
ATOM 558 N N . LEU A 1 71 ? -5.170 -4.507 -4.606 1.00 93.12 71 LEU A N 1
ATOM 559 C CA . LEU A 1 71 ? -5.576 -5.145 -5.862 1.00 93.12 71 LEU A CA 1
ATOM 560 C C . LEU A 1 71 ? -5.178 -4.322 -7.091 1.00 93.12 71 LEU A C 1
ATOM 562 O O . LEU A 1 71 ? -4.791 -4.903 -8.100 1.00 93.12 71 LEU A O 1
ATOM 566 N N . ALA A 1 72 ? -5.204 -2.990 -6.998 1.00 91.50 72 ALA A N 1
ATOM 567 C CA . ALA A 1 72 ? -4.757 -2.109 -8.075 1.00 91.50 72 ALA A CA 1
ATOM 568 C C . ALA A 1 72 ? -3.280 -2.317 -8.464 1.00 91.50 72 ALA A C 1
ATOM 570 O O . ALA A 1 72 ? -2.909 -2.028 -9.597 1.00 91.50 72 ALA A O 1
ATOM 571 N N . VAL A 1 73 ? -2.453 -2.834 -7.550 1.00 92.06 73 VAL A N 1
ATOM 572 C CA . VAL A 1 73 ? -1.039 -3.155 -7.801 1.00 92.06 73 VAL A CA 1
ATOM 573 C C . VAL A 1 73 ? -0.858 -4.640 -8.095 1.00 92.06 73 VAL A C 1
ATOM 575 O O . VAL A 1 73 ? -0.180 -4.999 -9.055 1.00 92.06 73 VAL A O 1
ATOM 578 N N . LEU A 1 74 ? -1.498 -5.506 -7.306 1.00 92.06 74 LEU A N 1
ATOM 579 C CA . LEU A 1 74 ? -1.389 -6.953 -7.452 1.00 92.06 74 LEU A CA 1
ATOM 580 C C . LEU A 1 74 ? -1.858 -7.416 -8.833 1.00 92.06 74 LEU A C 1
ATOM 582 O O . LEU A 1 74 ? -1.191 -8.238 -9.449 1.00 92.06 74 LEU A O 1
ATOM 586 N N . VAL A 1 75 ? -2.995 -6.908 -9.319 1.00 91.62 75 VAL A N 1
ATOM 587 C CA . VAL A 1 75 ? -3.590 -7.374 -10.578 1.00 91.62 75 VAL A CA 1
ATOM 588 C C . VAL A 1 75 ? -2.630 -7.144 -11.751 1.00 91.62 75 VAL A C 1
ATOM 590 O O . VAL A 1 75 ? -2.262 -8.136 -12.375 1.00 91.62 75 VAL A O 1
ATOM 593 N N . PRO A 1 76 ? -2.137 -5.919 -12.032 1.00 87.38 76 PRO A N 1
ATOM 594 C CA . PRO A 1 76 ? -1.123 -5.720 -13.068 1.00 87.38 76 PRO A CA 1
ATOM 595 C C . PRO A 1 76 ? 0.154 -6.534 -12.838 1.00 87.38 76 PRO A C 1
ATOM 597 O O . PRO A 1 76 ? 0.710 -7.073 -13.793 1.00 87.38 76 PRO A O 1
ATOM 600 N N . TRP A 1 77 ? 0.602 -6.655 -11.584 1.00 87.50 77 TRP A N 1
ATOM 601 C CA . TRP A 1 77 ? 1.815 -7.399 -11.244 1.00 87.50 77 TRP A CA 1
ATOM 602 C C . TRP A 1 77 ? 1.696 -8.896 -11.568 1.00 87.50 77 TRP A C 1
ATOM 604 O O . TRP A 1 77 ? 2.630 -9.473 -12.109 1.00 87.50 77 TRP A O 1
ATOM 614 N N . LEU A 1 78 ? 0.535 -9.521 -11.343 1.00 87.81 78 LEU A N 1
ATOM 615 C CA . LEU A 1 78 ? 0.293 -10.932 -11.689 1.00 87.81 78 LEU A CA 1
ATOM 616 C C . LEU A 1 78 ? 0.332 -11.200 -13.200 1.00 87.81 78 LEU A C 1
ATOM 618 O O . LEU A 1 78 ? 0.624 -12.318 -13.617 1.00 87.81 78 LEU A O 1
ATOM 622 N N . PHE A 1 79 ? 0.042 -10.189 -14.020 1.00 86.38 79 PHE A N 1
ATOM 623 C CA . PHE A 1 79 ? 0.161 -10.277 -15.477 1.00 86.38 79 PHE A CA 1
ATOM 624 C C . PHE A 1 79 ? 1.553 -9.889 -15.988 1.00 86.38 79 PHE A C 1
ATOM 626 O O . PHE A 1 79 ? 1.827 -10.031 -17.184 1.00 86.38 79 PHE A O 1
ATOM 633 N N . LYS A 1 80 ? 2.451 -9.427 -15.107 1.00 75.81 80 LYS A N 1
ATOM 634 C CA . LYS A 1 80 ? 3.849 -9.192 -15.456 1.00 75.81 80 LYS A CA 1
ATOM 635 C C . LYS A 1 80 ? 4.501 -10.547 -15.731 1.00 75.81 80 LYS A C 1
ATOM 637 O O . LYS A 1 80 ? 4.569 -11.414 -14.864 1.00 75.81 80 LYS A O 1
ATOM 642 N N . LYS A 1 81 ? 4.964 -10.748 -16.967 1.00 72.25 81 LYS A N 1
ATOM 643 C CA . LYS A 1 81 ? 5.673 -11.976 -17.344 1.00 72.25 81 LYS A CA 1
ATOM 644 C C . LYS A 1 81 ? 6.991 -12.057 -16.560 1.00 72.25 81 LYS A C 1
ATOM 646 O O . LYS A 1 81 ? 7.746 -11.083 -16.580 1.00 72.25 81 LYS A O 1
ATOM 651 N N . PRO A 1 82 ? 7.304 -13.187 -15.906 1.00 56.97 82 PRO A N 1
ATOM 652 C CA . PRO A 1 82 ? 8.620 -13.383 -15.317 1.00 56.97 82 PRO A CA 1
ATOM 653 C C . PRO A 1 82 ? 9.645 -13.527 -16.452 1.00 56.97 82 PRO A C 1
ATOM 655 O O . PRO A 1 82 ? 9.564 -14.480 -17.223 1.00 56.97 82 PRO A O 1
ATOM 658 N N . GLY A 1 83 ? 10.585 -12.581 -16.579 1.00 54.78 83 GLY A N 1
ATOM 659 C CA . GLY A 1 83 ? 11.774 -12.762 -17.428 1.00 54.78 83 GLY A CA 1
ATOM 660 C C . GLY A 1 83 ? 12.024 -11.777 -18.576 1.00 54.78 83 GLY A C 1
ATOM 661 O O . GLY A 1 83 ? 12.462 -12.217 -19.631 1.00 54.78 83 GLY A O 1
ATOM 662 N N . LEU A 1 84 ? 11.844 -10.468 -18.385 1.00 49.03 84 LEU A N 1
ATOM 663 C CA . LEU A 1 84 ? 12.734 -9.498 -19.044 1.00 49.03 84 LEU A CA 1
ATOM 664 C C . LEU A 1 84 ? 13.536 -8.792 -17.952 1.00 49.03 84 LEU A C 1
ATOM 666 O O . LEU A 1 84 ? 13.160 -7.743 -17.438 1.00 49.03 84 LEU A O 1
ATOM 670 N N . ILE A 1 85 ? 14.584 -9.488 -17.513 1.00 47.22 85 ILE A N 1
ATOM 671 C CA . ILE A 1 85 ? 15.793 -8.830 -17.035 1.00 47.22 85 ILE A CA 1
ATOM 672 C C . ILE A 1 85 ? 16.453 -8.355 -18.332 1.00 47.22 85 ILE A C 1
ATOM 674 O O . ILE A 1 85 ? 17.072 -9.168 -19.015 1.00 47.22 85 ILE A O 1
ATOM 678 N N . ASP A 1 86 ? 16.188 -7.107 -18.714 1.00 45.50 86 ASP A N 1
ATOM 679 C CA . ASP A 1 86 ? 17.048 -6.383 -19.654 1.00 45.50 86 ASP A CA 1
ATOM 680 C C . ASP A 1 86 ? 18.229 -5.795 -18.870 1.00 45.50 86 ASP A C 1
ATOM 682 O O . ASP A 1 86 ? 17.980 -5.217 -17.782 1.00 45.50 86 ASP A O 1
#